Protein AF-A0A9E2Y997-F1 (afdb_monomer)

Sequence (173 aa):
MTDLGTLGGGTSVATAINNAGQVTGYSITSSGAAQAFLYSNGQMTNLGTSSLADSYGEGINDKGQFVGIAVTSPGSAYAFLYTDSQLKNLGTLGGGLSYGYGINNSGQVVGGSLISPGSETEHAFLYSNGQMTDLGTLGMAGTNHSEAAGINSAGQITGFAQNGPRSITRLSL

Structure (mmCIF, N/CA/C/O backbone):
data_AF-A0A9E2Y997-F1
#
_entry.id   AF-A0A9E2Y997-F1
#
loop_
_atom_site.group_PDB
_atom_site.id
_atom_site.type_symbol
_atom_site.label_atom_id
_atom_site.label_alt_id
_atom_site.label_comp_id
_atom_site.label_asym_id
_atom_site.label_entity_id
_atom_site.label_seq_id
_atom_site.pdbx_PDB_ins_code
_atom_site.Cartn_x
_atom_site.Cartn_y
_atom_site.Cartn_z
_atom_site.occupancy
_atom_site.B_iso_or_equiv
_atom_site.auth_seq_id
_atom_site.auth_comp_id
_atom_site.auth_asym_id
_atom_site.auth_atom_id
_atom_site.pdbx_PDB_model_num
ATOM 1 N N . MET A 1 1 ? -23.569 10.395 6.119 1.00 74.06 1 MET A N 1
ATOM 2 C CA . MET A 1 1 ? -22.150 10.560 6.494 1.00 74.06 1 MET A CA 1
ATOM 3 C C . MET A 1 1 ? -21.958 9.810 7.797 1.00 74.06 1 MET A C 1
ATOM 5 O O . MET A 1 1 ? -22.786 9.996 8.681 1.00 74.06 1 MET A O 1
ATOM 9 N N . THR A 1 2 ? -20.960 8.932 7.871 1.00 88.75 2 THR A N 1
ATOM 10 C CA . THR A 1 2 ? -20.667 8.123 9.062 1.00 88.75 2 THR A CA 1
ATOM 11 C C . THR A 1 2 ? -19.347 8.602 9.633 1.00 88.75 2 THR A C 1
ATOM 13 O O . THR A 1 2 ? -18.368 8.687 8.896 1.00 88.75 2 THR A O 1
ATOM 16 N N . ASP A 1 3 ? -19.337 8.934 10.918 1.00 91.81 3 ASP A N 1
ATOM 17 C CA . ASP A 1 3 ? -18.098 9.216 11.632 1.00 91.81 3 ASP A CA 1
ATOM 18 C C . ASP A 1 3 ? -17.355 7.898 11.886 1.00 91.81 3 ASP A C 1
ATOM 20 O O . ASP A 1 3 ? -17.925 6.942 12.419 1.00 91.81 3 ASP A O 1
ATOM 24 N N . LEU A 1 4 ? -16.094 7.841 11.459 1.00 93.94 4 LEU A N 1
ATOM 25 C CA . LEU A 1 4 ? -15.235 6.674 11.646 1.00 93.94 4 LEU A CA 1
ATOM 26 C C . LEU A 1 4 ? -14.514 6.706 13.002 1.00 93.94 4 LEU A C 1
ATOM 28 O O . LEU A 1 4 ? -14.010 5.676 13.450 1.00 93.94 4 LEU A O 1
ATOM 32 N N . GLY A 1 5 ? -14.461 7.872 13.651 1.00 95.00 5 GLY A N 1
ATOM 33 C CA . GLY A 1 5 ? -13.627 8.135 14.814 1.00 95.00 5 GLY A CA 1
ATOM 34 C C . GLY A 1 5 ? -12.147 8.308 14.462 1.00 95.00 5 GLY A C 1
ATOM 35 O O . GLY A 1 5 ? -11.764 8.503 13.303 1.00 95.00 5 GLY A O 1
ATOM 36 N N . THR A 1 6 ? -11.302 8.246 15.490 1.00 95.00 6 THR A N 1
ATOM 37 C CA . THR A 1 6 ? -9.841 8.351 15.384 1.00 95.00 6 THR A CA 1
ATOM 38 C C . THR A 1 6 ? -9.153 7.360 16.323 1.00 95.00 6 THR A C 1
ATOM 40 O O . THR A 1 6 ? -9.753 6.831 17.259 1.00 95.00 6 THR A O 1
ATOM 43 N N . LEU A 1 7 ? -7.850 7.158 16.126 1.00 93.00 7 LEU A N 1
ATOM 44 C CA . LEU A 1 7 ? -6.963 6.403 17.019 1.00 93.00 7 LEU A CA 1
ATOM 45 C C . LEU A 1 7 ? -6.428 7.256 18.187 1.00 93.00 7 LEU A C 1
ATOM 47 O O . LEU A 1 7 ? -5.289 7.093 18.628 1.00 93.00 7 LEU A O 1
ATOM 51 N N . GLY A 1 8 ? -7.242 8.189 18.683 1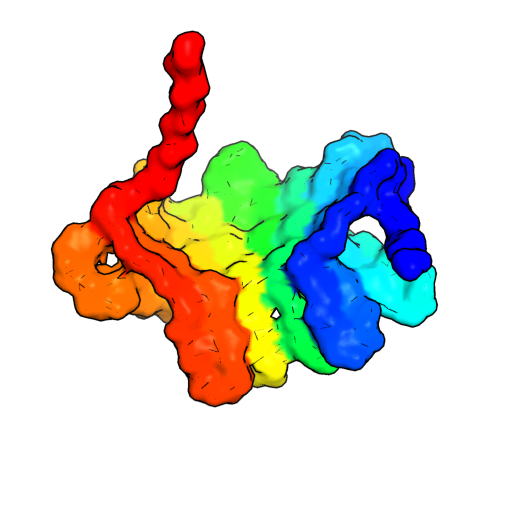.00 92.69 8 GLY A N 1
ATOM 52 C CA . GLY A 1 8 ? -6.925 9.057 19.821 1.00 92.69 8 GLY A CA 1
ATOM 53 C C . GLY A 1 8 ? -6.286 10.401 19.463 1.00 92.69 8 GLY A C 1
ATOM 54 O O . GLY A 1 8 ? -6.139 11.242 20.347 1.00 92.69 8 GLY A O 1
ATOM 55 N N . GLY A 1 9 ? -5.919 10.627 18.198 1.00 93.19 9 GLY A N 1
ATOM 56 C CA . GLY A 1 9 ? -5.570 11.951 17.679 1.00 93.19 9 GLY A CA 1
ATOM 57 C C . GLY A 1 9 ? -6.788 12.707 17.135 1.00 93.19 9 GLY A C 1
ATOM 58 O O . GLY A 1 9 ? -7.931 12.279 17.290 1.00 93.19 9 GLY A O 1
ATOM 59 N N . GLY A 1 10 ? -6.541 13.846 16.484 1.00 94.75 10 GLY A N 1
ATOM 60 C CA . GLY A 1 10 ? -7.602 14.748 16.012 1.00 94.75 10 GLY A CA 1
ATOM 61 C C . GLY A 1 10 ? -8.148 14.473 14.607 1.00 94.75 10 GLY A C 1
ATOM 62 O O . GLY A 1 10 ? -9.147 15.078 14.234 1.00 94.75 10 GLY A O 1
ATOM 63 N N . THR A 1 11 ? -7.513 13.590 13.829 1.00 95.19 11 THR A N 1
ATOM 64 C CA . THR A 1 11 ? -7.821 13.426 12.398 1.00 95.19 11 THR A CA 1
ATOM 65 C C . THR A 1 11 ? -7.750 11.966 11.970 1.00 95.19 11 THR A C 1
ATOM 67 O O . THR A 1 11 ? -6.823 11.248 12.349 1.00 95.19 11 THR A O 1
ATOM 70 N N . SER A 1 12 ? -8.681 11.563 11.108 1.00 96.50 12 SER A N 1
ATOM 71 C CA . SER A 1 12 ? -8.611 10.347 10.301 1.00 96.50 12 SER A CA 1
ATOM 72 C C . SER A 1 12 ? -8.972 10.658 8.847 1.00 96.50 12 SER A C 1
ATOM 74 O O . SER A 1 12 ? -9.709 11.603 8.561 1.00 96.50 12 SER A O 1
ATOM 76 N N . VAL A 1 13 ? -8.403 9.892 7.920 1.00 97.38 13 VAL A N 1
ATOM 77 C CA . VAL A 1 13 ? -8.648 10.002 6.480 1.00 97.38 13 VAL A CA 1
ATOM 78 C C . VAL A 1 13 ? -8.904 8.607 5.937 1.00 97.38 13 VAL A C 1
ATOM 80 O O . VAL A 1 13 ? -8.088 7.707 6.121 1.00 97.38 13 VAL A O 1
ATOM 83 N N . ALA A 1 14 ? -10.046 8.439 5.276 1.00 97.56 14 ALA A N 1
ATOM 84 C CA . ALA A 1 14 ? -10.389 7.234 4.535 1.00 97.56 14 ALA A CA 1
ATOM 85 C C . ALA A 1 14 ? -9.856 7.332 3.102 1.00 97.56 14 ALA A C 1
ATOM 87 O O . ALA A 1 14 ? -10.062 8.349 2.440 1.00 97.56 14 ALA A O 1
ATOM 88 N N . THR A 1 15 ? -9.210 6.274 2.623 1.00 97.38 15 THR A N 1
ATOM 89 C CA . THR A 1 15 ? -8.616 6.203 1.275 1.00 97.38 15 THR A CA 1
ATOM 90 C C . THR A 1 15 ? -9.308 5.163 0.400 1.00 97.38 15 THR A C 1
ATOM 92 O O . THR A 1 15 ? -9.458 5.381 -0.799 1.00 97.38 15 THR A O 1
ATOM 95 N N . ALA A 1 16 ? -9.798 4.067 0.989 1.00 97.81 16 ALA A N 1
ATOM 96 C CA . ALA A 1 16 ? -10.467 3.005 0.247 1.00 97.81 16 ALA A CA 1
ATOM 97 C C . ALA A 1 16 ? -11.577 2.319 1.055 1.00 97.81 16 ALA A C 1
ATOM 99 O O . ALA A 1 16 ? -11.535 2.256 2.285 1.00 97.81 16 ALA A O 1
ATOM 100 N N . ILE A 1 17 ? -12.573 1.791 0.339 1.00 98.25 17 ILE A N 1
ATOM 101 C CA . ILE A 1 17 ? -13.747 1.098 0.884 1.00 98.25 17 ILE A CA 1
ATOM 102 C C . ILE A 1 17 ? -14.083 -0.128 0.025 1.00 98.25 17 ILE A C 1
ATOM 104 O O . ILE A 1 17 ? -13.957 -0.067 -1.197 1.00 98.25 17 ILE A O 1
ATOM 108 N N . ASN A 1 18 ? -14.514 -1.229 0.648 1.00 98.12 18 ASN A N 1
ATOM 109 C CA . ASN A 1 18 ? -14.981 -2.430 -0.059 1.00 98.12 18 ASN A CA 1
ATOM 110 C C . ASN A 1 18 ? -16.513 -2.600 -0.013 1.00 98.12 18 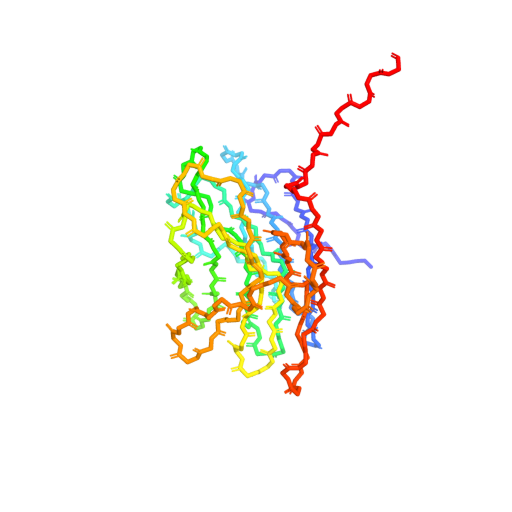ASN A C 1
ATOM 112 O O . ASN A 1 18 ? -17.223 -1.837 0.647 1.00 98.12 18 ASN A O 1
ATOM 116 N N . ASN A 1 19 ? -17.037 -3.634 -0.683 1.00 97.88 19 ASN A N 1
ATOM 117 C CA . ASN A 1 19 ? -18.483 -3.878 -0.772 1.00 97.88 19 ASN A CA 1
ATOM 118 C C . ASN A 1 19 ? -19.148 -4.242 0.569 1.00 97.88 19 ASN A C 1
ATOM 120 O O . ASN A 1 19 ? -20.361 -4.098 0.711 1.00 97.88 19 ASN A O 1
ATOM 124 N N . ALA A 1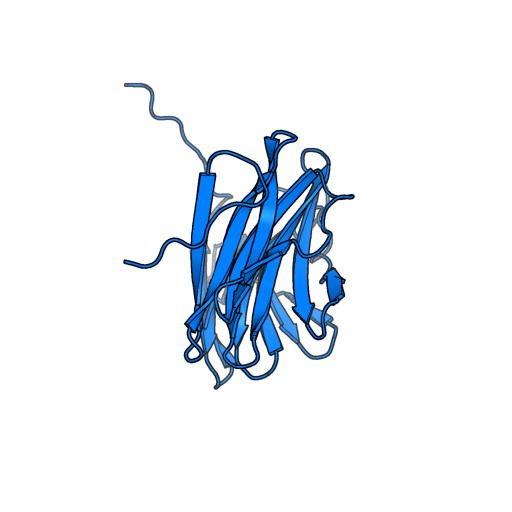 20 ? -18.373 -4.687 1.562 1.00 97.50 20 ALA A N 1
ATOM 125 C CA . ALA A 1 20 ? -18.853 -4.935 2.921 1.00 97.50 20 ALA A CA 1
ATOM 126 C C . ALA A 1 20 ? -18.903 -3.653 3.780 1.00 97.50 20 ALA A C 1
ATOM 128 O O . ALA A 1 20 ? -19.227 -3.716 4.966 1.00 97.50 20 ALA A O 1
ATOM 129 N N . GLY A 1 21 ? -18.566 -2.492 3.206 1.00 97.50 21 GLY A N 1
ATOM 130 C CA . GLY A 1 21 ? -18.497 -1.217 3.919 1.00 97.50 21 GLY A CA 1
ATOM 131 C C . GLY A 1 21 ? -17.289 -1.104 4.850 1.00 97.50 21 GLY A C 1
ATOM 132 O O . GLY A 1 21 ? -17.268 -0.228 5.713 1.00 97.50 21 GLY A O 1
ATOM 133 N N . GLN A 1 22 ? -16.294 -1.982 4.704 1.00 97.94 22 GLN A N 1
ATOM 134 C CA . GLN A 1 22 ? -15.042 -1.870 5.442 1.00 97.94 22 GLN A CA 1
ATOM 135 C C . GLN A 1 22 ? -14.180 -0.789 4.805 1.00 97.94 22 GLN A C 1
ATOM 137 O O . GLN A 1 22 ? -14.079 -0.721 3.581 1.00 97.94 22 GLN A O 1
ATOM 142 N N . VAL A 1 23 ? -13.554 0.034 5.639 1.00 98.06 23 VAL A N 1
ATOM 143 C CA . VAL A 1 23 ? -12.775 1.196 5.200 1.00 98.06 23 VAL A CA 1
ATOM 144 C C . VAL A 1 23 ? -11.342 1.067 5.691 1.00 98.06 23 VAL A C 1
ATOM 146 O O . VAL A 1 23 ? -11.113 0.685 6.839 1.00 98.06 23 VAL A O 1
ATOM 149 N N . THR A 1 24 ? -10.384 1.423 4.842 1.00 97.38 24 THR A N 1
ATOM 150 C CA . THR A 1 24 ? -8.992 1.642 5.239 1.00 97.38 24 THR A CA 1
ATOM 151 C C . THR A 1 24 ? -8.559 3.075 4.934 1.00 97.38 24 THR A C 1
ATOM 153 O O . THR A 1 24 ? -9.286 3.852 4.308 1.00 97.38 24 THR A O 1
ATOM 156 N N . GLY A 1 25 ? -7.394 3.441 5.447 1.00 97.12 25 GLY A N 1
ATOM 157 C CA . GLY A 1 25 ? -6.850 4.786 5.415 1.00 97.12 25 GLY A CA 1
ATOM 158 C C . GLY A 1 25 ? -5.838 4.956 6.529 1.00 97.12 25 GLY A C 1
ATOM 159 O O . GLY A 1 25 ? -5.184 3.984 6.909 1.00 97.12 25 GLY A O 1
ATOM 160 N N . TYR A 1 26 ? -5.724 6.164 7.070 1.00 95.81 26 TYR A N 1
ATOM 161 C CA . TYR A 1 26 ? -4.853 6.452 8.206 1.00 95.81 26 TYR A CA 1
ATOM 162 C C . TYR A 1 26 ? -5.542 7.340 9.242 1.00 95.81 26 TYR A C 1
ATOM 164 O O . TYR A 1 26 ? -6.396 8.167 8.926 1.00 95.81 26 TYR A O 1
ATOM 172 N N . SER A 1 27 ? -5.165 7.177 10.506 1.00 96.50 27 SER A N 1
ATOM 173 C CA . SER A 1 27 ? -5.588 8.044 11.600 1.00 96.50 27 SER A CA 1
ATOM 174 C C . SER A 1 27 ? -4.377 8.520 12.376 1.00 96.50 27 SER A C 1
ATOM 176 O O . SER A 1 27 ? -3.465 7.747 12.659 1.00 96.50 27 SER A O 1
ATOM 178 N N . ILE A 1 28 ? -4.411 9.788 12.771 1.00 94.19 28 ILE A N 1
ATOM 179 C CA . ILE A 1 28 ? -3.434 10.349 13.694 1.00 94.19 28 ILE A CA 1
ATOM 180 C C . ILE A 1 28 ? -3.707 9.775 15.085 1.00 94.19 28 ILE A C 1
ATOM 182 O O . ILE A 1 28 ? -4.856 9.759 15.540 1.00 94.19 28 ILE A O 1
ATOM 186 N N . THR A 1 29 ? -2.666 9.273 15.743 1.00 92.12 29 THR A N 1
ATOM 187 C CA . THR A 1 29 ? -2.729 8.785 17.125 1.00 92.12 29 THR A CA 1
ATOM 188 C C . THR A 1 29 ? -2.552 9.923 18.129 1.00 92.12 29 THR A C 1
ATOM 190 O O . THR A 1 29 ? -2.191 11.045 17.774 1.00 92.12 29 THR A O 1
ATOM 193 N N . SER A 1 30 ? -2.735 9.636 19.419 1.00 91.94 30 SER A N 1
ATOM 194 C CA . SER A 1 30 ? -2.421 10.588 20.495 1.00 91.94 30 SER A CA 1
ATOM 195 C C . SER A 1 30 ? -0.939 10.992 20.554 1.00 91.94 30 SER A C 1
ATOM 197 O O . SER A 1 30 ? -0.624 12.062 21.068 1.00 91.94 30 SER A O 1
ATOM 199 N N . SER A 1 31 ? -0.031 10.172 20.011 1.00 89.31 31 SER A N 1
ATOM 200 C CA . SER A 1 31 ? 1.397 10.495 19.886 1.00 89.31 31 SER A CA 1
ATOM 201 C C . SER A 1 31 ? 1.734 11.307 18.631 1.00 89.31 31 SER A C 1
ATOM 203 O O . SER A 1 31 ? 2.889 11.681 18.452 1.00 89.31 31 SER A O 1
ATOM 205 N N . GLY A 1 32 ? 0.753 11.568 17.759 1.00 89.44 32 GLY A N 1
ATOM 206 C CA . GLY A 1 32 ? 0.924 12.324 16.517 1.00 89.44 32 GLY A CA 1
ATOM 207 C C . GLY A 1 32 ? 1.356 11.500 15.299 1.00 89.44 32 GLY A C 1
ATOM 208 O O . GLY A 1 32 ? 1.472 12.071 14.221 1.00 89.44 32 GLY A O 1
ATOM 209 N N . ALA A 1 33 ? 1.557 10.187 15.439 1.00 89.81 33 ALA A N 1
ATOM 210 C CA . ALA A 1 33 ? 1.916 9.308 14.322 1.00 89.81 33 ALA A CA 1
ATOM 211 C C . ALA A 1 33 ? 0.696 9.019 13.435 1.00 89.81 33 ALA A C 1
ATOM 213 O O . ALA A 1 33 ? -0.409 8.825 13.953 1.00 89.81 33 ALA A O 1
ATOM 214 N N . ALA A 1 34 ? 0.889 8.942 12.118 1.00 93.25 34 ALA A N 1
ATOM 215 C CA . ALA A 1 34 ? -0.137 8.454 11.203 1.00 93.25 34 ALA A CA 1
ATOM 216 C C . ALA A 1 34 ? -0.114 6.925 11.196 1.00 93.25 34 ALA A C 1
ATOM 218 O O . ALA A 1 34 ? 0.932 6.316 10.996 1.00 93.25 34 ALA A O 1
ATOM 219 N N . GLN A 1 35 ? -1.251 6.283 11.453 1.00 94.38 35 GLN A N 1
ATOM 220 C CA . GLN A 1 35 ? -1.329 4.825 11.506 1.00 94.38 35 GLN A CA 1
ATOM 221 C C . GLN A 1 35 ? -2.473 4.315 10.645 1.00 94.38 35 GLN A C 1
ATOM 223 O O . GLN A 1 35 ? -3.609 4.789 10.759 1.00 94.38 35 GLN A O 1
ATOM 228 N N . ALA A 1 36 ? -2.171 3.317 9.821 1.00 95.25 36 ALA A N 1
ATOM 229 C CA . ALA A 1 36 ? -3.144 2.624 9.012 1.00 95.25 36 ALA A CA 1
ATOM 230 C C . ALA A 1 36 ? -4.199 1.969 9.907 1.00 95.25 36 ALA A C 1
ATOM 232 O O . ALA A 1 36 ? -3.882 1.368 10.940 1.00 95.25 36 ALA A O 1
ATOM 233 N N . PHE A 1 37 ? -5.459 2.073 9.498 1.00 95.25 37 PHE A N 1
ATOM 234 C CA . PHE A 1 37 ? -6.571 1.471 10.223 1.00 95.25 37 PHE A CA 1
ATOM 235 C C . PHE A 1 37 ? -7.420 0.579 9.321 1.00 95.25 37 PHE A C 1
ATOM 237 O O . PHE A 1 37 ? -7.436 0.720 8.095 1.00 95.25 37 PHE A O 1
ATOM 244 N N . LEU A 1 38 ? -8.171 -0.311 9.965 1.00 95.69 38 LEU A N 1
ATOM 245 C CA . LEU A 1 38 ? -9.357 -0.941 9.397 1.00 95.69 38 LEU A CA 1
ATOM 246 C C . LEU A 1 38 ? -10.570 -0.481 10.203 1.00 95.69 38 LEU A C 1
ATOM 248 O O . LEU A 1 38 ? -10.583 -0.613 11.424 1.00 95.69 38 LEU A O 1
ATOM 252 N N . TYR A 1 39 ? -11.578 0.064 9.533 1.00 96.94 39 TYR A N 1
ATOM 253 C CA . TYR A 1 39 ? -12.874 0.344 10.129 1.00 96.94 39 TYR A CA 1
ATOM 254 C C . TYR A 1 39 ? -13.872 -0.703 9.656 1.00 96.94 39 TYR A C 1
ATOM 256 O O . TYR A 1 39 ? -14.070 -0.890 8.454 1.00 96.94 39 TYR A O 1
ATOM 264 N N . SER A 1 40 ? -14.499 -1.398 10.598 1.00 95.94 40 SER A N 1
ATOM 265 C CA . SER A 1 40 ? -15.486 -2.434 10.315 1.00 95.94 40 SER A CA 1
ATOM 266 C C . SER A 1 40 ? -16.477 -2.530 11.468 1.00 95.94 40 SER A C 1
ATOM 268 O O . SER A 1 40 ? -16.095 -2.420 12.630 1.00 95.94 40 SER A O 1
ATOM 270 N N . ASN A 1 41 ? -17.762 -2.721 11.155 1.00 94.69 41 ASN A N 1
ATOM 271 C CA . ASN A 1 41 ? -18.826 -2.914 12.148 1.00 94.69 41 ASN A CA 1
ATOM 272 C C . ASN A 1 41 ? -18.888 -1.817 13.229 1.00 94.69 41 ASN A C 1
ATOM 274 O O . ASN A 1 41 ? -19.132 -2.099 14.399 1.00 94.69 41 ASN A O 1
ATOM 278 N N . GLY A 1 42 ? -18.656 -0.559 12.842 1.00 93.88 42 GLY A N 1
ATOM 279 C CA . GLY A 1 42 ? -18.706 0.574 13.769 1.00 93.88 42 GLY A CA 1
ATOM 280 C C . GLY A 1 42 ? -17.422 0.813 14.566 1.00 93.88 42 GLY A C 1
ATOM 281 O O . GLY A 1 42 ? -17.384 1.738 15.372 1.00 93.88 42 GLY A O 1
ATOM 282 N N . GLN A 1 43 ? -16.379 0.006 14.359 1.00 94.38 43 GLN A N 1
ATOM 283 C CA . GLN A 1 43 ? -15.144 0.067 15.132 1.00 94.38 43 GLN A CA 1
ATOM 284 C C . GLN A 1 43 ? -13.935 0.342 14.238 1.00 94.38 43 GLN A C 1
ATOM 286 O O . GLN A 1 43 ? -13.723 -0.344 13.241 1.00 94.38 43 GLN A O 1
ATOM 291 N N . MET A 1 44 ? -13.110 1.311 14.644 1.00 94.88 44 MET A N 1
ATOM 292 C CA . MET A 1 44 ? -11.772 1.528 14.093 1.00 94.88 44 MET A CA 1
ATOM 293 C C . MET A 1 44 ? -10.750 0.670 14.847 1.00 94.88 44 MET A C 1
ATOM 295 O O . MET A 1 44 ? -10.648 0.734 16.073 1.00 94.88 44 MET A O 1
ATOM 299 N N . THR A 1 45 ? -9.963 -0.107 14.112 1.00 91.06 45 THR A N 1
ATOM 300 C CA . THR A 1 45 ? -8.887 -0.945 14.640 1.00 91.06 45 THR A CA 1
ATOM 301 C C . THR A 1 45 ? -7.541 -0.434 14.135 1.00 91.06 45 THR A C 1
ATOM 303 O O . THR A 1 45 ? -7.305 -0.378 12.928 1.00 91.06 45 THR A O 1
ATOM 306 N N . ASN A 1 46 ? -6.648 -0.084 15.067 1.00 88.00 46 ASN A N 1
ATOM 307 C CA . ASN A 1 46 ? -5.227 0.104 14.773 1.00 88.00 46 ASN A CA 1
ATOM 308 C C . ASN A 1 46 ? -4.595 -1.271 14.539 1.00 88.00 46 ASN A C 1
ATOM 310 O O . ASN A 1 46 ? -4.771 -2.177 15.352 1.00 88.00 46 ASN A O 1
ATOM 314 N N . LEU A 1 47 ? -3.842 -1.424 13.457 1.00 77.19 47 LEU A N 1
ATOM 315 C CA . LEU A 1 47 ? -3.260 -2.708 13.074 1.00 77.19 47 LEU A CA 1
ATOM 316 C C . LEU A 1 47 ? -1.956 -3.060 13.791 1.00 77.19 47 LEU A C 1
ATOM 318 O O . LEU A 1 47 ? -1.339 -4.070 13.461 1.00 77.19 47 LEU A O 1
ATOM 322 N N . GLY A 1 48 ? -1.504 -2.238 14.737 1.00 64.19 48 GLY A N 1
ATOM 323 C CA . GLY A 1 48 ? -0.271 -2.520 15.462 1.00 64.19 48 GLY A CA 1
ATOM 324 C C . GLY A 1 48 ? 0.980 -2.238 14.635 1.00 64.19 48 GLY A C 1
ATOM 325 O O . GLY A 1 48 ? 2.031 -2.812 14.898 1.00 64.19 48 GLY A O 1
ATOM 326 N N . THR A 1 49 ? 0.913 -1.286 13.700 1.00 60.28 49 THR A N 1
ATOM 327 C CA . THR A 1 49 ? 2.109 -0.658 13.118 1.00 60.28 49 THR A CA 1
ATOM 328 C C . THR A 1 49 ? 2.818 0.259 14.119 1.00 60.28 49 THR A C 1
ATOM 330 O O . THR A 1 49 ? 3.615 1.088 13.720 1.00 60.28 49 THR A O 1
ATOM 333 N N . SER A 1 50 ? 2.557 0.137 15.422 1.00 57.28 50 SER A N 1
ATOM 334 C CA . SER A 1 50 ? 3.048 1.046 16.462 1.00 57.28 50 SER A CA 1
ATOM 335 C C . SER A 1 50 ? 4.567 1.012 16.658 1.00 57.28 50 SER A C 1
ATOM 337 O O . SER A 1 50 ? 5.112 1.903 17.303 1.00 57.28 50 SER A O 1
ATOM 339 N N . SER A 1 51 ? 5.259 0.007 16.107 1.00 62.50 51 SER A N 1
ATOM 340 C CA . SER A 1 51 ? 6.723 -0.011 15.986 1.00 62.50 51 SER A CA 1
ATOM 341 C C . SER A 1 51 ? 7.249 0.701 14.732 1.00 62.50 51 SER A C 1
ATOM 343 O O . SER A 1 51 ? 8.459 0.811 14.560 1.00 62.50 51 SER A O 1
ATOM 345 N N . LEU A 1 52 ? 6.366 1.113 13.824 1.00 65.56 52 LEU A N 1
ATOM 346 C CA . LEU A 1 52 ? 6.668 1.858 12.604 1.00 65.56 52 LEU A CA 1
ATOM 347 C C . LEU A 1 52 ? 6.394 3.340 12.844 1.00 65.56 52 LEU A C 1
ATOM 349 O O . LEU A 1 52 ? 5.521 3.694 13.638 1.00 65.56 52 LEU A O 1
ATOM 353 N N . ALA A 1 53 ? 7.144 4.197 12.152 1.00 78.25 53 ALA A N 1
ATOM 354 C CA . ALA A 1 53 ? 7.006 5.640 12.298 1.00 78.25 53 ALA A CA 1
ATOM 355 C C . ALA A 1 53 ? 5.618 6.092 11.829 1.00 78.25 53 ALA A C 1
ATOM 357 O O . ALA A 1 53 ? 4.856 6.633 12.622 1.00 78.25 53 ALA A O 1
ATOM 358 N N . ASP A 1 54 ? 5.275 5.770 10.580 1.00 91.25 54 ASP A N 1
ATOM 359 C CA . ASP A 1 54 ? 3.969 6.043 9.989 1.00 91.25 54 ASP A CA 1
ATOM 360 C C . ASP A 1 54 ? 3.502 4.868 9.123 1.00 91.25 54 ASP A C 1
ATOM 362 O O . ASP A 1 54 ? 4.310 4.106 8.583 1.00 91.25 54 ASP A O 1
ATOM 366 N N . SER A 1 55 ? 2.192 4.729 8.946 1.00 94.00 55 SER A N 1
ATOM 367 C CA . SER A 1 55 ? 1.606 3.788 7.995 1.00 94.00 55 SER A CA 1
ATOM 368 C C . SER A 1 55 ? 0.296 4.308 7.406 1.00 94.00 55 SER A C 1
ATOM 370 O O . SER A 1 55 ? -0.463 5.030 8.055 1.00 94.00 55 SER A O 1
ATOM 372 N N . TYR A 1 56 ? 0.035 3.917 6.160 1.00 95.75 56 TYR A N 1
ATOM 373 C CA . TYR A 1 56 ? -1.105 4.374 5.369 1.00 95.75 56 TYR A CA 1
ATOM 374 C C . TYR A 1 56 ? -1.705 3.179 4.633 1.00 95.75 56 TYR A C 1
ATOM 376 O O . TYR A 1 56 ? -0.964 2.435 3.994 1.00 95.75 56 TYR A O 1
ATOM 384 N N . GLY A 1 57 ? -3.018 2.963 4.750 1.00 96.44 57 GLY A N 1
ATOM 385 C CA . GLY A 1 57 ? -3.750 2.032 3.888 1.00 96.44 57 GLY A CA 1
ATOM 386 C C . GLY A 1 57 ? -4.191 2.733 2.605 1.00 96.44 57 GLY A C 1
ATOM 387 O O . GLY A 1 57 ? -4.647 3.869 2.673 1.00 96.44 57 GLY A O 1
ATOM 388 N N . GLU A 1 58 ? -4.070 2.073 1.456 1.00 97.88 58 GLU A N 1
ATOM 389 C CA . GLU A 1 58 ? -4.321 2.658 0.126 1.00 97.88 58 GLU A CA 1
ATOM 390 C C . GLU A 1 58 ? -5.361 1.879 -0.688 1.00 97.88 58 GLU A C 1
ATOM 392 O O . GLU A 1 58 ? -6.140 2.467 -1.432 1.00 97.88 58 GLU A O 1
ATOM 397 N N . GLY A 1 59 ? -5.428 0.554 -0.530 1.00 98.00 59 GLY A N 1
ATOM 398 C CA . GLY A 1 59 ? -6.365 -0.281 -1.284 1.00 98.00 59 GLY A CA 1
ATOM 399 C C . GLY A 1 59 ? -6.884 -1.444 -0.457 1.00 98.00 59 GLY A C 1
ATOM 400 O O . GLY A 1 59 ? -6.117 -2.056 0.274 1.00 98.00 59 GLY A O 1
ATOM 401 N N . ILE A 1 60 ? -8.170 -1.777 -0.587 1.00 98.62 60 ILE A N 1
ATOM 402 C CA . ILE A 1 60 ? -8.838 -2.873 0.133 1.00 98.62 60 ILE A CA 1
ATOM 403 C C . ILE A 1 60 ? -9.655 -3.729 -0.840 1.00 98.62 60 ILE A C 1
ATOM 405 O O . ILE A 1 60 ? -10.276 -3.202 -1.760 1.00 98.62 60 ILE A O 1
ATOM 409 N N . ASN A 1 61 ? -9.659 -5.047 -0.640 1.00 98.56 61 ASN A N 1
ATOM 410 C CA . ASN A 1 61 ? -10.477 -5.987 -1.407 1.00 98.56 61 ASN A CA 1
ATOM 411 C C . ASN A 1 61 ? -11.718 -6.451 -0.614 1.00 98.56 61 ASN A C 1
ATOM 413 O O . ASN A 1 61 ? -11.868 -6.160 0.574 1.00 98.56 61 ASN A O 1
ATOM 417 N N . ASP A 1 62 ? -12.616 -7.210 -1.245 1.00 98.12 62 ASP A N 1
ATOM 418 C CA . ASP A 1 62 ? -13.877 -7.661 -0.626 1.00 98.12 62 ASP A CA 1
ATOM 419 C C . ASP A 1 62 ? -13.690 -8.732 0.456 1.00 98.12 62 ASP A C 1
ATOM 421 O O . ASP A 1 62 ? -14.631 -9.061 1.174 1.00 98.12 62 ASP A O 1
ATOM 425 N N . LYS A 1 63 ? -12.477 -9.273 0.601 1.00 97.31 63 LYS A N 1
ATOM 426 C CA . LYS A 1 63 ? -12.116 -10.165 1.710 1.00 97.31 63 LYS A CA 1
ATOM 427 C C . LYS A 1 63 ? -11.651 -9.392 2.948 1.00 97.31 63 LYS A C 1
ATOM 429 O O . LYS A 1 63 ? -11.273 -10.013 3.936 1.00 97.31 63 LYS A O 1
ATOM 434 N N . GLY A 1 64 ? -11.634 -8.058 2.890 1.00 96.50 64 GLY A N 1
ATOM 435 C CA . GLY A 1 64 ? -11.113 -7.205 3.957 1.00 96.50 64 GLY A CA 1
ATOM 436 C C . GLY A 1 64 ? -9.586 -7.205 4.049 1.00 96.50 64 GLY A C 1
ATOM 437 O O . GLY A 1 64 ? -9.035 -6.703 5.026 1.00 96.50 64 GLY A O 1
ATOM 438 N N . GLN A 1 65 ? -8.896 -7.760 3.048 1.00 97.50 65 GLN A N 1
ATOM 439 C CA . GLN A 1 65 ? -7.447 -7.636 2.932 1.00 97.50 65 GLN A CA 1
ATOM 440 C C . GLN A 1 65 ? -7.129 -6.278 2.329 1.00 97.50 65 GLN A C 1
ATOM 442 O O . GLN A 1 65 ? -7.805 -5.842 1.394 1.00 97.50 65 GLN A O 1
ATOM 447 N N . PHE A 1 66 ? -6.085 -5.626 2.817 1.00 96.88 66 PHE A N 1
ATOM 448 C CA . PHE A 1 66 ? -5.711 -4.317 2.307 1.00 96.88 66 PHE A CA 1
ATOM 449 C C . PHE A 1 66 ? -4.212 -4.109 2.278 1.00 96.88 66 PHE A C 1
ATOM 451 O O . PHE A 1 66 ? -3.442 -4.832 2.905 1.00 96.88 66 PHE A O 1
ATOM 458 N N . VAL A 1 67 ? -3.812 -3.124 1.494 1.00 98.06 67 VAL A N 1
ATOM 459 C CA . VAL A 1 67 ? -2.429 -2.819 1.167 1.00 98.06 67 VAL A CA 1
ATOM 460 C C . VAL A 1 67 ? -2.153 -1.357 1.414 1.00 98.06 67 VAL A C 1
ATOM 462 O O . VAL A 1 67 ? -3.075 -0.550 1.548 1.00 98.06 67 VAL A O 1
ATOM 465 N N . GLY A 1 68 ? -0.876 -1.024 1.463 1.00 97.00 68 GLY A N 1
ATOM 466 C CA . GLY A 1 68 ? -0.443 0.347 1.614 1.00 97.00 68 GLY A CA 1
ATOM 467 C C . GLY A 1 68 ? 1.049 0.424 1.851 1.00 97.00 68 GLY A C 1
ATOM 468 O O . GLY A 1 68 ? 1.799 -0.443 1.396 1.00 97.00 68 GLY A O 1
ATOM 469 N N . ILE A 1 69 ? 1.469 1.451 2.580 1.00 95.50 69 ILE A N 1
ATOM 470 C CA . ILE A 1 69 ? 2.869 1.742 2.883 1.00 95.50 69 ILE A CA 1
ATOM 471 C C . ILE A 1 69 ? 3.107 1.791 4.394 1.00 95.50 69 ILE A C 1
ATOM 473 O O . ILE A 1 69 ? 2.324 2.359 5.156 1.00 95.50 69 ILE A O 1
ATOM 477 N N . ALA A 1 70 ? 4.226 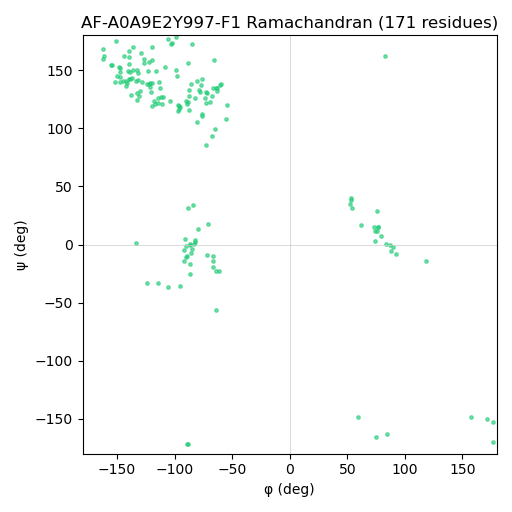1.210 4.817 1.00 94.38 70 ALA A N 1
ATOM 478 C CA . ALA A 1 70 ? 4.744 1.257 6.176 1.00 94.38 70 ALA A CA 1
ATOM 479 C C . ALA A 1 70 ? 6.129 1.916 6.183 1.00 94.38 70 ALA A C 1
ATOM 481 O O . ALA A 1 70 ? 7.058 1.399 5.564 1.00 94.38 70 ALA A O 1
ATOM 482 N N . VAL A 1 71 ? 6.274 3.035 6.894 1.00 92.25 71 VAL A N 1
ATOM 483 C CA . VAL A 1 71 ? 7.524 3.796 7.020 1.00 92.25 71 VAL A CA 1
ATOM 484 C C . VAL A 1 71 ? 8.333 3.269 8.203 1.00 92.25 71 VAL A C 1
ATOM 486 O O . VAL A 1 71 ? 7.880 3.287 9.349 1.00 92.25 71 VAL A O 1
ATOM 489 N N . THR A 1 72 ? 9.553 2.809 7.937 1.00 87.31 72 THR A N 1
ATOM 490 C CA . THR A 1 72 ? 10.466 2.265 8.956 1.00 87.31 72 THR A CA 1
ATOM 491 C C . THR A 1 72 ? 11.444 3.308 9.475 1.00 87.31 72 THR A C 1
ATOM 493 O O . THR A 1 72 ? 11.793 3.296 10.653 1.00 87.31 72 THR A O 1
ATOM 496 N N . SER A 1 73 ? 11.896 4.208 8.605 1.00 85.12 73 SER A N 1
ATOM 497 C CA . SER A 1 73 ? 12.811 5.304 8.921 1.00 85.12 73 SER A CA 1
ATOM 498 C C . SER A 1 73 ? 12.753 6.366 7.814 1.00 85.12 73 SER A C 1
ATOM 500 O O . SER A 1 73 ? 12.169 6.122 6.756 1.00 85.12 73 SER A O 1
ATOM 502 N N . PRO A 1 74 ? 13.335 7.564 8.010 1.00 82.44 74 PRO A N 1
ATOM 503 C CA . PRO A 1 74 ? 13.399 8.564 6.949 1.00 82.44 74 PRO A CA 1
ATOM 504 C C . PRO A 1 74 ? 14.041 7.992 5.676 1.00 82.44 74 PRO A C 1
ATOM 506 O O . PRO A 1 74 ? 15.183 7.538 5.701 1.00 82.44 74 PRO A O 1
ATOM 509 N N . GLY A 1 75 ? 13.297 8.004 4.567 1.00 81.81 75 GLY A N 1
ATOM 510 C CA . GLY A 1 75 ? 13.749 7.458 3.283 1.00 81.81 75 GLY A CA 1
ATOM 511 C C . GLY A 1 75 ? 13.667 5.931 3.151 1.00 81.81 75 GLY A C 1
ATOM 512 O O . GLY A 1 75 ? 14.144 5.401 2.151 1.00 81.81 75 GLY A O 1
ATOM 513 N N . SER A 1 76 ? 13.063 5.219 4.112 1.00 89.12 76 SER A N 1
ATOM 514 C CA . SER A 1 76 ? 12.817 3.776 4.022 1.00 89.12 76 SER A CA 1
ATOM 515 C C . SER A 1 76 ? 11.387 3.415 4.409 1.00 89.12 76 SER A C 1
ATOM 517 O O . SER A 1 76 ? 10.848 3.830 5.438 1.00 89.12 76 SER A O 1
ATOM 519 N N . ALA A 1 77 ? 10.769 2.624 3.547 1.00 93.44 77 ALA A N 1
ATOM 520 C CA . ALA A 1 77 ? 9.398 2.186 3.662 1.00 93.44 77 ALA A CA 1
ATOM 521 C C . ALA A 1 77 ? 9.183 0.953 2.789 1.00 93.44 77 ALA A C 1
ATOM 523 O O . ALA A 1 77 ? 9.965 0.674 1.878 1.00 93.44 77 ALA A O 1
ATOM 524 N N . TYR A 1 78 ? 8.113 0.221 3.056 1.00 95.62 78 TYR A N 1
ATOM 525 C CA . TYR A 1 78 ? 7.749 -0.930 2.249 1.00 95.62 78 TYR A CA 1
ATOM 526 C C . TYR A 1 78 ? 6.244 -1.022 2.038 1.00 95.62 78 TYR A C 1
ATOM 528 O O . TYR A 1 78 ? 5.441 -0.673 2.910 1.00 95.62 78 TYR A O 1
ATOM 536 N N . ALA A 1 79 ? 5.881 -1.569 0.883 1.00 97.81 79 ALA A N 1
ATOM 537 C CA . ALA A 1 79 ? 4.548 -2.035 0.590 1.00 97.81 79 ALA A CA 1
ATOM 538 C C . ALA A 1 79 ? 4.204 -3.177 1.548 1.00 97.81 79 ALA A C 1
ATOM 540 O O . ALA A 1 79 ? 4.989 -4.119 1.716 1.00 97.81 79 ALA A O 1
ATOM 541 N N . PHE A 1 80 ? 3.030 -3.114 2.163 1.00 96.25 80 PHE A N 1
ATOM 542 C CA . PHE A 1 80 ? 2.535 -4.192 3.010 1.00 96.25 80 PHE A CA 1
ATOM 543 C C . PHE A 1 80 ? 1.222 -4.773 2.485 1.00 96.25 80 PHE A C 1
ATOM 545 O O . PHE A 1 80 ? 0.481 -4.119 1.755 1.00 96.25 80 PHE A O 1
ATOM 552 N N . LEU A 1 81 ? 0.934 -6.004 2.903 1.00 97.19 81 LEU A N 1
ATOM 553 C CA . LEU A 1 81 ? -0.381 -6.635 2.838 1.00 97.19 81 LEU A CA 1
ATOM 554 C C . LEU A 1 81 ? -0.836 -6.943 4.262 1.00 97.19 81 LEU A C 1
ATOM 556 O O . LEU A 1 81 ? -0.144 -7.657 4.985 1.00 97.19 81 LEU A O 1
ATOM 560 N N . TYR A 1 82 ? -1.998 -6.434 4.650 1.00 94.88 82 TYR A N 1
ATOM 561 C CA . TYR A 1 82 ? -2.685 -6.843 5.861 1.00 94.88 82 TYR A CA 1
ATOM 562 C C . TYR A 1 82 ? -3.718 -7.918 5.525 1.00 94.88 82 TYR A C 1
ATOM 564 O O . TYR A 1 82 ? -4.650 -7.689 4.752 1.00 94.88 82 TYR A O 1
ATOM 572 N N . THR A 1 83 ? -3.537 -9.105 6.092 1.00 93.12 83 THR A N 1
ATOM 573 C CA . THR A 1 83 ? -4.432 -10.258 5.937 1.00 93.12 83 THR A CA 1
ATOM 574 C C . THR A 1 83 ? -4.417 -11.065 7.222 1.00 93.12 83 THR A C 1
ATOM 576 O O . THR A 1 83 ? -3.381 -11.148 7.876 1.00 93.12 83 THR A O 1
ATOM 579 N N . ASP A 1 84 ? -5.556 -11.642 7.604 1.00 89.88 84 ASP A N 1
ATOM 580 C CA . ASP A 1 84 ? -5.652 -12.546 8.763 1.00 89.88 84 ASP A CA 1
ATOM 581 C C . ASP A 1 84 ? -5.079 -11.942 10.056 1.00 89.88 84 ASP A C 1
ATOM 583 O O . ASP A 1 84 ? -4.379 -12.587 10.835 1.00 89.88 84 ASP A O 1
ATOM 587 N N . SER A 1 85 ? -5.352 -10.651 10.254 1.00 86.56 85 SER A N 1
ATOM 588 C CA . SER A 1 85 ? -4.846 -9.844 11.365 1.00 86.56 85 SER A CA 1
ATOM 589 C C . SER A 1 85 ? -3.322 -9.687 11.443 1.00 86.56 85 SER A C 1
ATOM 591 O O . SER A 1 85 ? -2.798 -9.265 12.474 1.00 86.56 85 SER A O 1
ATOM 593 N N . GLN A 1 86 ? -2.602 -9.980 10.361 1.00 88.31 86 GLN A N 1
ATOM 594 C CA . GLN A 1 86 ? -1.153 -9.849 10.274 1.00 88.31 86 GLN A CA 1
ATOM 595 C C . GLN A 1 86 ? -0.743 -8.878 9.177 1.00 88.31 86 GLN A C 1
ATOM 597 O O . GLN A 1 86 ? -1.275 -8.893 8.067 1.00 88.31 86 GLN A O 1
ATOM 602 N N . LEU A 1 87 ? 0.266 -8.067 9.487 1.00 90.19 87 LEU A N 1
ATOM 603 C CA . LEU A 1 87 ? 0.941 -7.230 8.513 1.00 90.19 87 LEU A CA 1
ATOM 604 C C . LEU A 1 87 ? 2.117 -7.993 7.911 1.00 90.19 87 LEU A C 1
ATOM 606 O O . LEU A 1 87 ? 3.029 -8.428 8.613 1.00 90.19 87 LEU A O 1
ATOM 610 N N . LYS A 1 88 ? 2.110 -8.114 6.589 1.00 93.62 88 LYS A N 1
ATOM 611 C CA . LYS A 1 88 ? 3.167 -8.749 5.815 1.00 93.62 88 LYS A CA 1
ATOM 612 C C . LYS A 1 88 ? 3.910 -7.707 4.993 1.00 93.62 88 LYS A C 1
ATOM 614 O O . LYS A 1 88 ? 3.315 -7.064 4.136 1.00 93.62 88 LYS A O 1
ATOM 619 N N . ASN A 1 89 ? 5.215 -7.588 5.213 1.00 95.31 89 ASN A N 1
ATOM 620 C CA . ASN A 1 89 ? 6.105 -6.836 4.330 1.00 95.31 89 ASN A CA 1
ATOM 621 C C . ASN A 1 89 ? 6.219 -7.560 2.973 1.00 95.31 89 ASN A C 1
ATOM 623 O O . ASN A 1 89 ? 6.492 -8.763 2.938 1.00 95.31 89 ASN A O 1
ATOM 627 N N . LEU A 1 90 ? 5.991 -6.844 1.870 1.00 97.62 90 LEU A N 1
ATOM 628 C CA . LEU A 1 90 ? 6.049 -7.391 0.510 1.00 97.62 90 LEU A CA 1
ATOM 629 C C . LEU A 1 90 ? 7.441 -7.289 -0.132 1.00 97.62 90 LEU A C 1
ATOM 631 O O . LEU A 1 90 ? 7.676 -7.922 -1.160 1.00 97.62 90 LEU A O 1
ATOM 635 N N . GLY A 1 91 ? 8.361 -6.546 0.483 1.00 96.56 91 GLY A N 1
ATOM 636 C CA . GLY A 1 91 ? 9.715 -6.303 -0.006 1.00 96.56 91 GLY A CA 1
ATOM 637 C C . GLY A 1 91 ? 9.799 -5.150 -1.004 1.00 96.56 91 GLY A C 1
ATOM 638 O O . GLY A 1 91 ? 8.899 -4.315 -1.097 1.00 96.56 91 GLY A O 1
ATOM 639 N N . THR A 1 92 ? 10.907 -5.099 -1.737 1.00 96.81 92 THR A N 1
ATOM 640 C CA . THR A 1 92 ? 11.189 -4.124 -2.800 1.00 96.81 92 THR A CA 1
ATOM 641 C C . THR A 1 92 ? 11.802 -4.841 -4.006 1.00 96.81 92 THR A C 1
ATOM 643 O O . THR A 1 92 ? 12.216 -5.998 -3.901 1.00 96.81 92 THR A O 1
ATOM 646 N N . LEU A 1 93 ? 11.924 -4.146 -5.138 1.00 96.88 93 LEU A N 1
ATOM 647 C CA . LEU A 1 93 ? 12.623 -4.628 -6.337 1.00 96.88 93 LEU A CA 1
ATOM 648 C C . LEU A 1 93 ? 14.157 -4.501 -6.252 1.00 96.88 93 LEU A C 1
ATOM 650 O O . LEU A 1 93 ? 14.846 -4.640 -7.257 1.00 96.88 93 LEU A O 1
ATOM 654 N N . GLY A 1 94 ? 14.705 -4.248 -5.061 1.00 95.19 94 GLY A N 1
ATOM 655 C CA . GLY A 1 94 ? 16.143 -4.087 -4.823 1.00 95.19 94 GLY A CA 1
ATOM 656 C C . GLY A 1 94 ? 16.533 -2.707 -4.294 1.00 95.19 94 GLY A C 1
ATOM 657 O O . GLY A 1 94 ? 17.636 -2.544 -3.775 1.00 95.19 94 GLY A O 1
ATOM 658 N N . GLY A 1 95 ? 15.637 -1.720 -4.377 1.00 94.38 95 GLY A N 1
ATOM 659 C CA . GLY A 1 95 ? 15.792 -0.408 -3.751 1.00 94.38 95 GLY A CA 1
ATOM 660 C C . GLY A 1 95 ? 15.269 -0.340 -2.314 1.00 94.38 95 GLY A C 1
ATOM 661 O O . GLY A 1 95 ? 14.920 -1.348 -1.701 1.00 94.38 95 GLY A O 1
ATOM 662 N N . GLY A 1 96 ? 15.226 0.875 -1.761 1.00 92.81 96 GLY A N 1
ATOM 663 C CA . GLY A 1 96 ? 14.853 1.122 -0.360 1.00 92.81 96 GLY A CA 1
ATOM 664 C C . GLY A 1 96 ? 13.369 1.403 -0.101 1.00 92.81 96 GLY A C 1
ATOM 665 O O . GLY A 1 96 ? 12.998 1.568 1.063 1.00 92.81 96 GLY A O 1
ATOM 666 N N . LEU A 1 97 ? 12.549 1.494 -1.158 1.00 95.06 97 LEU A N 1
ATOM 667 C CA . LEU A 1 97 ? 11.140 1.891 -1.086 1.00 95.06 97 LEU A CA 1
ATOM 668 C C . LEU A 1 97 ? 10.243 1.023 -1.973 1.00 95.06 97 LEU A C 1
ATOM 670 O O . LEU A 1 97 ? 10.613 0.633 -3.088 1.00 95.06 97 LEU A O 1
ATOM 674 N N . SER A 1 98 ? 9.039 0.762 -1.475 1.00 97.50 98 SER A N 1
ATOM 675 C CA . SER A 1 98 ? 7.910 0.255 -2.252 1.00 97.50 98 SER A CA 1
ATOM 676 C C . SER A 1 98 ? 6.586 0.767 -1.686 1.00 97.50 98 SER A C 1
ATOM 678 O O . SER A 1 98 ? 6.472 1.052 -0.492 1.00 97.50 98 SER A O 1
ATOM 680 N N . TYR A 1 99 ? 5.585 0.861 -2.557 1.00 97.31 99 TYR A N 1
ATOM 681 C CA . TYR A 1 99 ? 4.243 1.355 -2.265 1.00 97.31 99 TYR A CA 1
ATOM 682 C C . TYR A 1 99 ? 3.217 0.364 -2.806 1.00 97.31 99 TYR A C 1
ATOM 684 O O . TYR A 1 99 ? 3.296 -0.004 -3.971 1.00 97.31 99 TYR A O 1
ATOM 692 N N . GLY A 1 100 ? 2.261 -0.085 -1.991 1.00 98.12 100 GLY A N 1
ATOM 693 C CA . GLY A 1 100 ? 1.137 -0.900 -2.464 1.00 98.12 100 GLY A CA 1
ATOM 694 C C . GLY A 1 100 ? -0.083 -0.024 -2.726 1.00 98.12 100 GLY A C 1
ATOM 695 O O . GLY A 1 100 ? -0.598 0.557 -1.779 1.00 98.12 100 GLY A O 1
ATOM 696 N N . TYR A 1 101 ? -0.554 0.053 -3.972 1.00 98.31 101 TYR A N 1
ATOM 697 C CA . TYR A 1 101 ? -1.672 0.927 -4.361 1.00 98.31 101 TYR A CA 1
ATOM 698 C C . TYR A 1 101 ? -2.974 0.166 -4.619 1.00 98.31 101 TYR A C 1
ATOM 700 O O . TYR A 1 101 ? -4.053 0.646 -4.287 1.00 98.31 101 TYR A O 1
ATOM 708 N N . GLY A 1 102 ? -2.890 -1.034 -5.196 1.00 98.44 102 GLY A N 1
ATOM 709 C CA . GLY A 1 102 ? -4.066 -1.802 -5.600 1.00 98.44 102 GLY A CA 1
ATOM 710 C C . GLY A 1 102 ? -4.006 -3.249 -5.141 1.00 98.44 102 GLY A C 1
ATOM 711 O O . GLY A 1 102 ? -2.936 -3.852 -5.102 1.00 98.44 102 GLY A O 1
ATOM 712 N N . ILE A 1 103 ? -5.168 -3.826 -4.839 1.00 98.88 103 ILE A N 1
ATOM 713 C CA . ILE A 1 103 ? -5.321 -5.243 -4.503 1.00 98.88 103 ILE A CA 1
ATOM 714 C C . ILE A 1 103 ? -6.612 -5.798 -5.107 1.00 98.88 103 ILE A C 1
ATOM 716 O O . ILE A 1 103 ? -7.653 -5.148 -5.056 1.00 98.88 103 ILE A O 1
ATOM 720 N N . ASN A 1 104 ? -6.567 -7.015 -5.654 1.00 98.62 104 ASN A N 1
ATOM 721 C CA . ASN A 1 104 ? -7.769 -7.728 -6.098 1.00 98.62 104 ASN A CA 1
ATOM 722 C C . ASN A 1 104 ? -8.198 -8.838 -5.118 1.00 98.62 104 ASN A C 1
ATOM 724 O O . ASN A 1 104 ? -7.490 -9.188 -4.172 1.00 98.62 104 ASN A O 1
ATOM 728 N N . ASN A 1 105 ? -9.367 -9.442 -5.359 1.00 98.31 105 ASN A N 1
ATOM 729 C CA . ASN A 1 105 ? -9.921 -10.513 -4.514 1.00 98.31 105 ASN A CA 1
ATOM 730 C C . ASN A 1 105 ? -9.114 -11.827 -4.544 1.00 98.31 105 ASN A C 1
ATOM 732 O O . ASN A 1 105 ? -9.351 -12.710 -3.716 1.00 98.31 105 ASN A O 1
ATOM 736 N N . SER A 1 106 ? -8.145 -11.966 -5.450 1.00 98.12 106 SER A N 1
ATOM 737 C CA . SER A 1 106 ? -7.185 -13.078 -5.461 1.00 98.12 106 SER A CA 1
ATOM 738 C C . SER A 1 106 ? -5.959 -12.804 -4.579 1.00 98.12 106 SER A C 1
ATOM 740 O O . SER A 1 106 ? -5.080 -13.656 -4.487 1.00 98.12 106 SER A O 1
ATOM 742 N N . GLY A 1 107 ? -5.889 -11.638 -3.925 1.00 98.25 107 GLY A N 1
ATOM 743 C CA . GLY A 1 107 ? -4.762 -11.235 -3.081 1.00 98.25 107 GLY A CA 1
ATOM 744 C C . GLY A 1 107 ? -3.533 -10.784 -3.873 1.00 98.25 107 GLY A C 1
ATOM 745 O O . GLY A 1 107 ? -2.440 -10.716 -3.316 1.00 98.25 107 GLY A O 1
ATOM 746 N N . GLN A 1 108 ? -3.688 -10.505 -5.171 1.00 98.81 108 GLN A N 1
ATOM 747 C CA . GLN A 1 108 ? -2.623 -9.919 -5.979 1.00 98.81 108 GLN A CA 1
ATOM 748 C C . GLN A 1 108 ? -2.533 -8.430 -5.677 1.00 98.81 108 GLN A C 1
ATOM 750 O O . GLN A 1 108 ? -3.558 -7.748 -5.692 1.00 98.81 108 GLN A O 1
ATOM 755 N N . VAL A 1 109 ? -1.319 -7.947 -5.423 1.00 98.88 109 VAL A N 1
ATOM 756 C CA . VAL A 1 109 ? -1.050 -6.547 -5.074 1.00 98.88 109 VAL A CA 1
ATOM 757 C C . VAL A 1 109 ? -0.246 -5.900 -6.184 1.00 98.88 109 VAL A C 1
ATOM 759 O O . VAL A 1 109 ? 0.666 -6.520 -6.723 1.00 98.88 109 VAL A O 1
ATOM 762 N N . VAL A 1 110 ? -0.562 -4.657 -6.512 1.00 98.81 110 VAL A N 1
ATOM 763 C CA . VAL A 1 110 ? 0.209 -3.855 -7.458 1.00 98.81 110 VAL A CA 1
ATOM 764 C C . VAL A 1 110 ? 0.607 -2.529 -6.843 1.00 98.81 110 VAL A C 1
ATOM 766 O O . VAL A 1 110 ? -0.036 -2.041 -5.908 1.00 98.81 110 VAL A O 1
ATOM 769 N N . GLY A 1 111 ? 1.673 -1.954 -7.377 1.00 98.50 111 GLY A N 1
ATOM 770 C CA . GLY A 1 111 ? 2.189 -0.690 -6.897 1.00 98.50 111 GLY A CA 1
ATOM 771 C C . GLY A 1 111 ? 3.468 -0.280 -7.604 1.00 98.50 111 GLY A C 1
ATOM 772 O O . GLY A 1 111 ? 3.688 -0.686 -8.747 1.00 98.50 111 GLY A O 1
ATOM 773 N N . GLY A 1 112 ? 4.297 0.504 -6.922 1.00 97.38 112 GLY A N 1
ATOM 774 C CA . GLY A 1 112 ? 5.614 0.932 -7.389 1.00 97.38 112 GLY A CA 1
ATOM 775 C C . GLY A 1 112 ? 6.720 0.539 -6.407 1.00 97.38 112 GLY A C 1
ATOM 776 O O . GLY A 1 112 ? 6.485 0.381 -5.204 1.00 97.38 112 GLY A O 1
ATOM 777 N N . SER A 1 113 ? 7.922 0.273 -6.915 1.00 97.44 113 SER A N 1
ATOM 778 C CA . SER A 1 113 ? 9.095 0.008 -6.084 1.00 97.44 113 SER A CA 1
ATOM 779 C C . SER A 1 113 ? 10.380 0.498 -6.729 1.00 97.44 113 SER A C 1
ATOM 781 O O . SER A 1 113 ?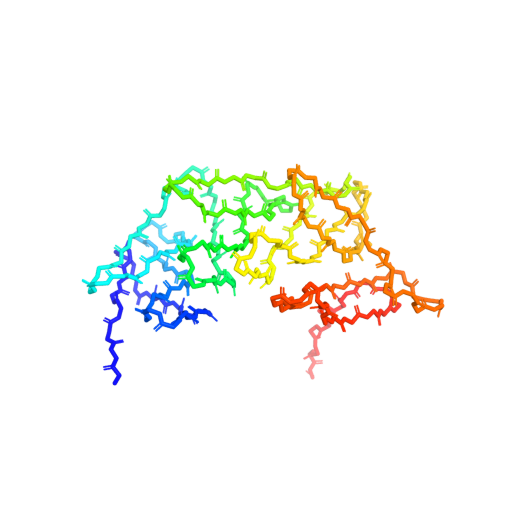 10.608 0.322 -7.927 1.00 97.44 113 SER A O 1
ATOM 783 N N . LEU A 1 114 ? 11.250 1.076 -5.901 1.00 95.44 114 LEU A N 1
ATOM 784 C CA . LEU A 1 114 ? 12.603 1.402 -6.315 1.00 95.44 114 LEU A CA 1
ATOM 785 C C . LEU A 1 114 ? 13.374 0.129 -6.661 1.00 95.44 114 LEU A C 1
ATOM 787 O O . LEU A 1 114 ? 13.370 -0.848 -5.907 1.00 95.44 114 LEU A O 1
ATOM 791 N N . ILE A 1 115 ? 14.082 0.179 -7.783 1.00 95.06 115 ILE A N 1
ATOM 792 C CA . ILE A 1 115 ? 14.771 -0.988 -8.351 1.00 95.06 115 ILE A CA 1
ATOM 793 C C . ILE A 1 115 ? 16.223 -1.129 -7.880 1.00 95.06 115 ILE A C 1
ATOM 795 O O . ILE A 1 115 ? 16.842 -2.172 -8.071 1.00 95.06 115 ILE A O 1
ATOM 799 N N . SER A 1 116 ? 16.803 -0.090 -7.274 1.00 93.62 116 SER A N 1
ATOM 800 C CA . SER A 1 116 ? 18.173 -0.146 -6.759 1.00 93.62 116 SER A CA 1
ATOM 801 C C . SER A 1 116 ? 18.427 0.847 -5.616 1.00 93.62 116 SER A C 1
ATOM 803 O O . SER A 1 116 ? 17.733 1.863 -5.503 1.00 93.62 116 SER A O 1
ATOM 805 N N . PRO A 1 117 ? 19.403 0.574 -4.728 1.00 89.81 117 PRO A N 1
ATOM 806 C CA . PRO A 1 117 ? 19.738 1.479 -3.633 1.00 89.81 117 PRO A CA 1
ATOM 807 C C . PRO A 1 117 ? 20.272 2.822 -4.146 1.00 89.81 117 PRO A C 1
ATOM 809 O O . PRO A 1 117 ? 21.131 2.858 -5.025 1.00 89.81 117 PRO A O 1
ATOM 812 N N . GLY A 1 118 ? 19.792 3.930 -3.574 1.00 84.12 118 GLY A N 1
ATOM 813 C CA . GLY A 1 118 ? 20.235 5.286 -3.928 1.00 84.12 118 GLY A CA 1
ATOM 814 C C . GLY A 1 118 ? 19.714 5.817 -5.269 1.00 84.12 118 GLY A C 1
ATOM 815 O O . GLY A 1 118 ? 20.082 6.922 -5.657 1.00 84.12 118 GLY A O 1
ATOM 816 N N . SER A 1 119 ? 18.867 5.059 -5.972 1.00 85.50 119 SER A N 1
ATOM 817 C CA . SER A 1 119 ? 18.188 5.502 -7.189 1.00 85.50 119 SER A CA 1
ATOM 818 C C . SER A 1 119 ? 16.769 5.975 -6.883 1.00 85.50 119 SER A C 1
ATOM 820 O O . SER A 1 119 ? 16.091 5.389 -6.047 1.00 85.50 119 SER A O 1
ATOM 822 N N . GLU A 1 120 ? 16.305 6.992 -7.607 1.00 86.31 120 GLU A N 1
ATOM 823 C CA . GLU A 1 120 ? 14.893 7.412 -7.628 1.00 86.31 120 GLU A CA 1
ATOM 824 C C . GLU A 1 120 ? 14.096 6.713 -8.747 1.00 86.31 120 GLU A C 1
ATOM 826 O O . GLU A 1 120 ? 12.933 7.025 -8.998 1.00 86.31 120 GLU A O 1
ATOM 831 N N . THR A 1 121 ? 14.725 5.773 -9.459 1.00 91.12 121 THR A N 1
ATOM 832 C CA . THR A 1 121 ? 14.064 4.983 -10.495 1.00 91.12 121 THR A CA 1
ATOM 833 C C . THR A 1 121 ? 13.130 3.967 -9.849 1.00 91.12 121 THR A C 1
ATOM 835 O O . THR A 1 121 ? 13.567 3.112 -9.075 1.00 91.12 121 THR A O 1
ATOM 838 N N . GLU A 1 122 ? 11.855 4.041 -10.209 1.00 93.31 122 GLU A N 1
ATOM 839 C CA . GLU A 1 122 ? 10.780 3.202 -9.691 1.00 93.31 122 GLU A CA 1
ATOM 840 C C . GLU A 1 122 ? 10.134 2.451 -10.841 1.00 93.31 122 GLU A C 1
ATOM 842 O O . GLU A 1 122 ? 9.853 3.043 -11.884 1.00 93.31 122 GLU A O 1
ATOM 847 N N . HIS A 1 123 ? 9.885 1.164 -10.643 1.00 95.88 123 HIS A N 1
ATOM 848 C CA . HIS A 1 123 ? 9.095 0.375 -11.568 1.00 95.88 123 HIS A CA 1
ATOM 849 C C . HIS A 1 123 ? 7.816 -0.124 -10.905 1.00 95.88 123 HIS A C 1
ATOM 851 O O . HIS A 1 123 ? 7.774 -0.433 -9.709 1.00 95.88 123 HIS A O 1
ATOM 857 N N . ALA A 1 124 ? 6.787 -0.273 -11.732 1.00 97.81 124 ALA A N 1
ATOM 858 C CA . ALA A 1 124 ? 5.569 -0.958 -11.375 1.00 97.81 124 ALA A CA 1
ATOM 859 C C . ALA A 1 124 ? 5.876 -2.410 -10.987 1.00 97.81 124 ALA A C 1
ATOM 861 O O . ALA A 1 124 ? 6.640 -3.094 -11.668 1.00 97.81 124 ALA A O 1
ATOM 862 N N . PHE A 1 125 ? 5.234 -2.909 -9.933 1.00 98.44 125 PHE A N 1
ATOM 863 C CA . PHE A 1 125 ? 5.345 -4.314 -9.545 1.00 98.44 125 PHE A CA 1
ATOM 864 C C . PHE A 1 125 ? 3.987 -5.017 -9.509 1.00 98.44 125 PHE A C 1
ATOM 866 O O . PHE A 1 125 ? 2.942 -4.400 -9.295 1.00 98.44 125 PHE A O 1
ATOM 873 N N . LEU A 1 126 ? 4.033 -6.343 -9.647 1.00 98.69 126 LEU A N 1
ATOM 874 C CA . LEU A 1 126 ? 2.968 -7.267 -9.265 1.00 98.69 126 LEU A CA 1
ATOM 875 C C . LEU A 1 126 ? 3.485 -8.194 -8.164 1.00 98.69 126 LEU A C 1
ATOM 877 O O . LEU A 1 126 ? 4.443 -8.934 -8.369 1.00 98.69 126 LEU A O 1
ATOM 881 N N . TYR A 1 127 ? 2.832 -8.194 -7.008 1.00 98.81 127 TYR A N 1
ATOM 882 C CA . TYR A 1 127 ? 3.050 -9.180 -5.963 1.00 98.81 127 TYR A CA 1
ATOM 883 C C . TYR A 1 127 ? 1.994 -10.275 -6.063 1.00 98.81 127 TYR A C 1
ATOM 885 O O . TYR A 1 127 ? 0.792 -10.024 -5.941 1.00 98.81 127 TYR A O 1
ATOM 893 N N . SER A 1 128 ? 2.437 -11.508 -6.269 1.00 98.19 128 SER A N 1
ATOM 894 C CA . SER A 1 128 ? 1.563 -12.673 -6.351 1.00 98.19 128 SER A CA 1
ATOM 895 C C . SER A 1 128 ? 2.301 -13.913 -5.863 1.00 98.19 128 SER A C 1
ATOM 897 O O . SER A 1 128 ? 3.508 -14.038 -6.049 1.00 98.19 128 SER A O 1
ATOM 899 N N . ASN A 1 129 ? 1.587 -14.827 -5.199 1.00 95.81 129 ASN A N 1
ATOM 900 C CA . ASN A 1 129 ? 2.139 -16.099 -4.713 1.00 95.81 129 ASN A CA 1
ATOM 901 C C . ASN A 1 129 ? 3.419 -15.952 -3.869 1.00 95.81 129 ASN A C 1
ATOM 903 O O . ASN A 1 129 ? 4.309 -16.795 -3.909 1.00 95.81 129 ASN A O 1
ATOM 907 N N . GLY A 1 130 ? 3.516 -14.871 -3.092 1.00 95.81 130 GLY A N 1
ATOM 908 C CA . GLY A 1 130 ? 4.659 -14.638 -2.215 1.00 95.81 130 GLY A CA 1
ATOM 909 C C . GLY A 1 130 ? 5.825 -13.872 -2.847 1.00 95.81 130 GLY A C 1
ATOM 910 O O . GLY A 1 130 ? 6.791 -13.608 -2.137 1.00 95.81 130 GLY A O 1
ATOM 911 N N . GLN A 1 131 ? 5.748 -13.511 -4.131 1.00 97.38 131 GLN A N 1
ATOM 912 C CA . GLN A 1 131 ? 6.854 -12.915 -4.881 1.00 97.38 131 GLN A CA 1
ATOM 913 C C . GLN A 1 131 ? 6.473 -11.574 -5.503 1.00 97.38 131 GLN A C 1
ATOM 915 O O . GLN A 1 131 ? 5.391 -11.441 -6.071 1.00 97.38 131 GLN A O 1
ATOM 920 N N . MET A 1 132 ? 7.389 -10.605 -5.427 1.00 98.38 132 MET A N 1
ATOM 921 C CA . MET A 1 132 ? 7.312 -9.332 -6.141 1.00 98.38 132 MET A CA 1
ATOM 922 C C . MET A 1 132 ? 7.960 -9.483 -7.522 1.00 98.38 132 MET A C 1
ATOM 924 O O . MET A 1 132 ? 9.122 -9.863 -7.624 1.00 98.38 132 MET A O 1
ATOM 928 N N . THR A 1 133 ? 7.199 -9.198 -8.575 1.00 97.88 133 THR A N 1
ATOM 929 C CA . THR A 1 133 ? 7.633 -9.250 -9.976 1.00 97.88 133 THR A CA 1
ATOM 930 C C . THR A 1 133 ? 7.725 -7.835 -10.525 1.00 97.88 133 THR A C 1
ATOM 932 O O . THR A 1 133 ? 6.746 -7.094 -10.445 1.00 97.88 133 THR A O 1
ATOM 935 N N . ASP A 1 134 ? 8.875 -7.476 -11.095 1.00 97.25 134 ASP A N 1
ATOM 936 C CA . ASP A 1 134 ? 9.059 -6.223 -11.833 1.00 97.25 134 ASP A CA 1
ATOM 937 C C . ASP A 1 134 ? 8.252 -6.272 -13.143 1.00 97.25 134 ASP A C 1
ATOM 939 O O . ASP A 1 134 ? 8.430 -7.184 -13.954 1.00 97.25 134 ASP A O 1
ATOM 943 N N . LEU A 1 135 ? 7.348 -5.312 -13.346 1.00 95.69 135 LEU A N 1
ATOM 944 C CA . LEU A 1 135 ? 6.578 -5.160 -14.587 1.00 95.69 135 LEU A CA 1
ATOM 945 C C . LEU A 1 135 ? 7.289 -4.251 -15.604 1.00 95.69 135 LEU A C 1
ATOM 947 O O . LEU A 1 135 ? 6.777 -4.019 -16.704 1.00 95.69 135 LEU A O 1
ATOM 951 N N . GLY A 1 136 ? 8.455 -3.722 -15.237 1.00 92.69 136 GLY A N 1
ATOM 952 C CA . GLY A 1 136 ? 9.210 -2.749 -15.999 1.00 92.69 136 GLY A CA 1
ATOM 953 C C . GLY A 1 136 ? 8.394 -1.487 -16.233 1.00 92.69 136 GLY A C 1
ATOM 954 O O . GLY A 1 136 ? 7.497 -1.119 -15.475 1.00 92.69 136 GLY A O 1
ATOM 955 N N . THR A 1 137 ? 8.639 -0.835 -17.360 1.00 88.62 137 THR A N 1
ATOM 956 C CA . THR A 1 137 ? 7.993 0.432 -17.707 1.00 88.62 137 THR A CA 1
ATOM 957 C C . THR A 1 137 ? 6.661 0.267 -18.444 1.00 88.62 137 THR A C 1
ATOM 959 O O . THR A 1 137 ? 6.298 1.077 -19.300 1.00 88.62 137 THR A O 1
ATOM 962 N N . LEU A 1 138 ? 5.931 -0.813 -18.134 1.00 80.62 138 LEU A N 1
ATOM 963 C CA . LEU A 1 138 ? 4.638 -1.162 -18.738 1.00 80.62 138 LEU A CA 1
ATOM 964 C C . LEU A 1 138 ? 4.688 -1.235 -20.281 1.00 80.62 138 LEU A C 1
ATOM 966 O O . LEU A 1 138 ? 3.710 -0.946 -20.967 1.00 80.62 138 LEU A O 1
ATOM 970 N N . GLY A 1 139 ? 5.846 -1.622 -20.831 1.00 71.44 139 GLY A N 1
ATOM 971 C CA . GLY A 1 139 ? 6.061 -1.811 -22.270 1.00 71.44 139 GLY A CA 1
ATOM 972 C C . GLY A 1 139 ? 6.206 -0.520 -23.083 1.00 71.44 139 GLY A C 1
ATOM 973 O O . GLY A 1 139 ? 6.177 -0.574 -24.313 1.00 71.44 139 GLY A O 1
ATOM 974 N N . MET A 1 140 ? 6.365 0.636 -22.434 1.00 73.88 140 MET A N 1
ATOM 975 C CA . MET A 1 140 ? 6.535 1.917 -23.119 1.00 73.88 140 MET A CA 1
ATOM 976 C C . MET A 1 140 ? 8.015 2.166 -23.434 1.00 73.88 140 MET A C 1
ATOM 978 O O . MET A 1 140 ? 8.852 2.287 -22.544 1.00 73.88 140 MET A O 1
ATOM 982 N N . ALA A 1 141 ? 8.360 2.228 -24.721 1.00 74.25 141 ALA A N 1
ATOM 983 C CA . ALA A 1 141 ? 9.733 2.487 -25.142 1.00 74.25 141 ALA A CA 1
ATOM 984 C C . ALA A 1 141 ? 10.173 3.912 -24.760 1.00 74.25 141 ALA A C 1
ATOM 986 O O . ALA A 1 141 ? 9.453 4.878 -25.004 1.00 74.25 141 ALA A O 1
ATOM 987 N N . GLY A 1 142 ? 11.381 4.039 -24.205 1.00 75.31 142 GLY A N 1
ATOM 988 C CA . GLY A 1 142 ? 11.989 5.326 -23.852 1.00 75.31 142 GLY A CA 1
ATOM 989 C C . GLY A 1 142 ? 11.652 5.849 -22.454 1.00 75.31 142 GLY A C 1
ATOM 990 O O . GLY A 1 142 ? 12.253 6.842 -22.055 1.00 75.31 142 GLY A O 1
ATOM 991 N N . THR A 1 143 ? 10.765 5.178 -21.715 1.00 83.19 143 THR A N 1
ATOM 992 C CA . THR A 1 143 ? 10.491 5.461 -20.300 1.00 83.19 143 THR A CA 1
ATOM 993 C C . THR A 1 143 ? 11.427 4.671 -19.394 1.00 83.19 143 THR A C 1
ATOM 995 O O . THR A 1 143 ? 11.984 3.645 -19.787 1.00 83.19 143 THR A O 1
ATOM 998 N N . ASN A 1 144 ? 11.631 5.173 -18.179 1.00 87.56 144 ASN A N 1
ATOM 999 C CA . ASN A 1 144 ? 12.434 4.518 -17.143 1.00 87.56 144 ASN A CA 1
ATOM 1000 C C . ASN A 1 144 ? 11.741 4.511 -15.776 1.00 87.56 144 ASN A C 1
ATOM 1002 O O . ASN A 1 144 ? 12.328 4.040 -14.815 1.00 87.56 144 ASN A O 1
ATOM 1006 N N . HIS A 1 145 ? 10.524 5.042 -15.675 1.00 92.56 145 HIS A N 1
ATOM 1007 C CA . HIS A 1 145 ? 9.759 5.083 -14.437 1.00 92.56 145 HIS A CA 1
ATOM 1008 C C . HIS A 1 145 ? 8.326 4.626 -14.704 1.00 92.56 145 HIS A C 1
ATOM 1010 O O . HIS A 1 145 ? 7.757 4.974 -15.745 1.00 92.56 145 HIS A O 1
ATOM 1016 N N . SER A 1 146 ? 7.742 3.859 -13.789 1.00 95.19 146 SER A N 1
ATOM 1017 C CA . SER A 1 146 ? 6.356 3.397 -13.879 1.00 95.19 146 SER A CA 1
ATOM 1018 C C . SER A 1 146 ? 5.756 3.082 -12.513 1.00 95.19 146 SER A C 1
ATOM 1020 O O . SER A 1 146 ? 6.453 2.699 -11.580 1.00 95.19 146 SER A O 1
ATOM 1022 N N . GLU A 1 147 ? 4.430 3.171 -12.438 1.00 95.12 147 GLU A N 1
ATOM 1023 C CA . GLU A 1 147 ? 3.642 2.735 -11.286 1.00 95.12 147 GLU A CA 1
ATOM 1024 C C . GLU A 1 147 ? 2.380 2.017 -11.771 1.00 95.12 147 GLU A C 1
ATOM 1026 O O . GLU A 1 147 ? 1.746 2.422 -12.753 1.00 95.12 147 GLU A O 1
ATOM 1031 N N . ALA A 1 148 ? 1.985 0.966 -11.054 1.00 97.06 148 ALA A N 1
ATOM 1032 C CA . ALA A 1 148 ? 0.693 0.322 -11.233 1.00 97.06 148 ALA A CA 1
ATOM 1033 C C . ALA A 1 148 ? -0.304 0.855 -10.196 1.00 97.06 148 ALA A C 1
ATOM 1035 O O . ALA A 1 148 ? -0.144 0.641 -8.998 1.00 97.06 148 ALA A O 1
ATOM 1036 N N . ALA A 1 149 ? -1.343 1.543 -10.664 1.00 96.25 149 ALA A N 1
ATOM 1037 C CA . ALA A 1 149 ? -2.323 2.225 -9.823 1.00 96.25 149 ALA A CA 1
ATOM 1038 C C . ALA A 1 149 ? -3.480 1.314 -9.385 1.00 96.25 149 ALA A C 1
ATOM 1040 O O . ALA A 1 149 ? -4.122 1.569 -8.371 1.00 96.25 149 ALA A O 1
ATOM 1041 N N . GLY A 1 150 ? -3.780 0.263 -10.148 1.00 96.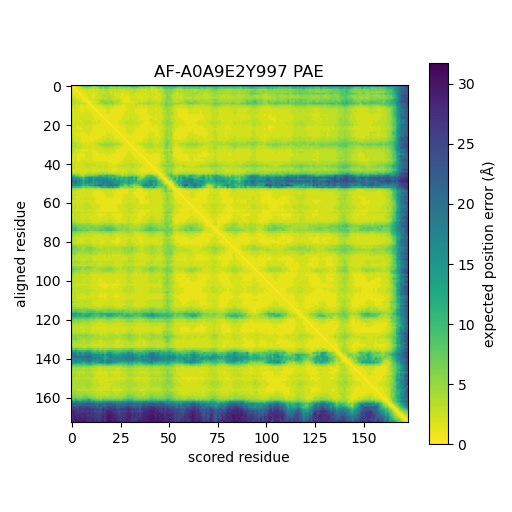50 150 GLY A N 1
ATOM 1042 C CA . GLY A 1 150 ? -4.914 -0.603 -9.855 1.00 96.50 150 GLY A CA 1
ATOM 1043 C C . GLY A 1 150 ? -4.839 -1.945 -10.558 1.00 96.50 150 GLY A C 1
ATOM 1044 O O . GLY A 1 150 ? -4.142 -2.111 -11.557 1.00 96.50 150 GLY A O 1
ATOM 1045 N N . ILE A 1 151 ? -5.577 -2.911 -10.018 1.00 98.44 151 ILE A N 1
ATOM 1046 C CA . ILE A 1 151 ? -5.695 -4.265 -10.554 1.00 98.44 151 ILE A CA 1
ATOM 1047 C C . ILE A 1 151 ? -7.130 -4.762 -10.376 1.00 98.44 151 ILE A C 1
ATOM 1049 O O . ILE A 1 151 ? -7.728 -4.572 -9.318 1.00 98.44 151 ILE A O 1
ATOM 1053 N N . ASN A 1 152 ? -7.698 -5.407 -11.395 1.00 97.31 152 ASN A N 1
ATOM 1054 C CA . ASN A 1 152 ? -9.031 -6.007 -11.299 1.00 97.31 152 ASN A CA 1
ATOM 1055 C C . ASN A 1 152 ? -8.981 -7.523 -11.025 1.00 97.31 152 ASN A C 1
ATOM 1057 O O . ASN A 1 152 ? -7.915 -8.135 -10.929 1.00 97.31 152 ASN A O 1
ATOM 1061 N N . SER A 1 153 ? -10.151 -8.155 -10.895 1.00 96.94 153 SER A N 1
ATOM 1062 C CA . SER A 1 153 ? -10.278 -9.595 -10.613 1.00 96.94 153 SER A CA 1
ATOM 1063 C C . SER A 1 153 ? -9.740 -10.506 -11.721 1.00 96.94 153 SER A C 1
ATOM 1065 O O . SER A 1 153 ? -9.375 -11.643 -11.436 1.00 96.94 153 SER A O 1
ATOM 1067 N N . ALA A 1 154 ? -9.655 -10.013 -12.960 1.00 97.25 154 ALA A N 1
ATOM 1068 C CA . ALA A 1 154 ? -9.049 -10.724 -14.082 1.00 97.25 154 ALA A CA 1
ATOM 1069 C C . ALA A 1 154 ? -7.515 -10.569 -14.127 1.00 97.25 154 ALA A C 1
ATOM 1071 O O . ALA A 1 154 ? -6.877 -11.088 -15.039 1.00 97.25 154 ALA A O 1
ATOM 1072 N N . GLY A 1 155 ? -6.919 -9.847 -13.170 1.00 96.69 155 GLY A N 1
ATOM 1073 C CA . GLY A 1 155 ? -5.484 -9.571 -13.135 1.00 96.69 155 GLY A CA 1
ATOM 1074 C C . GLY A 1 155 ? -5.042 -8.490 -14.123 1.00 96.69 155 GLY A C 1
ATOM 1075 O O . GLY A 1 155 ? -3.852 -8.364 -14.394 1.00 96.69 155 GLY A O 1
ATOM 1076 N N . GLN A 1 156 ? -5.976 -7.714 -14.677 1.00 97.50 156 GLN A N 1
ATOM 1077 C CA . GLN A 1 156 ? -5.645 -6.595 -15.556 1.00 97.50 156 GLN A CA 1
ATOM 1078 C C . GLN A 1 156 ? -5.206 -5.403 -14.712 1.00 97.50 156 GLN A C 1
ATOM 1080 O O . GLN A 1 156 ? -5.876 -5.063 -13.734 1.00 97.50 156 GLN A O 1
ATOM 1085 N N . ILE A 1 157 ? -4.097 -4.782 -15.109 1.00 96.81 157 ILE A N 1
ATOM 1086 C CA . ILE A 1 157 ? -3.416 -3.730 -14.354 1.00 96.81 157 ILE A CA 1
ATOM 1087 C C . ILE A 1 157 ? -3.528 -2.405 -15.109 1.00 96.81 157 ILE A C 1
ATOM 1089 O O . ILE A 1 157 ? -3.315 -2.355 -16.320 1.00 96.81 157 ILE A O 1
ATOM 1093 N N . THR A 1 158 ? -3.849 -1.335 -14.3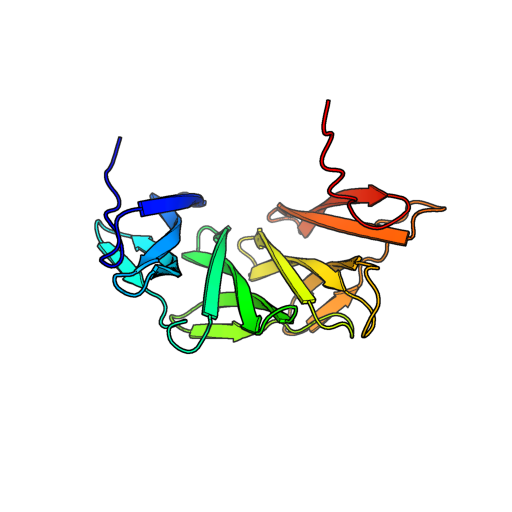87 1.00 95.50 158 THR A N 1
ATOM 1094 C CA . THR A 1 158 ? -3.778 0.048 -14.874 1.00 95.50 158 THR A CA 1
ATOM 1095 C C . THR A 1 158 ? -2.618 0.776 -14.206 1.00 95.50 158 THR A C 1
ATOM 1097 O O . THR A 1 158 ? -2.216 0.445 -13.092 1.00 95.50 158 THR A O 1
ATOM 1100 N N . GLY A 1 159 ? -2.062 1.777 -14.882 1.00 94.38 159 GLY A N 1
ATOM 1101 C CA . GLY A 1 159 ? -0.888 2.494 -14.404 1.00 94.38 159 GLY A CA 1
ATOM 1102 C C . GLY A 1 159 ? -0.411 3.537 -15.401 1.00 94.38 159 GLY A C 1
ATOM 1103 O O . GLY A 1 159 ? -1.092 3.824 -16.388 1.00 94.38 159 GLY A O 1
ATOM 1104 N N . PHE A 1 160 ? 0.765 4.091 -15.145 1.00 91.56 160 PHE A N 1
ATOM 1105 C CA . PHE A 1 160 ? 1.423 5.037 -16.040 1.00 91.56 160 PHE A CA 1
ATOM 1106 C C . PHE A 1 160 ? 2.925 4.752 -16.103 1.00 91.56 160 PHE A C 1
ATOM 1108 O O . PHE A 1 160 ? 3.483 4.092 -15.226 1.00 91.56 160 PHE A O 1
ATOM 1115 N N . ALA A 1 161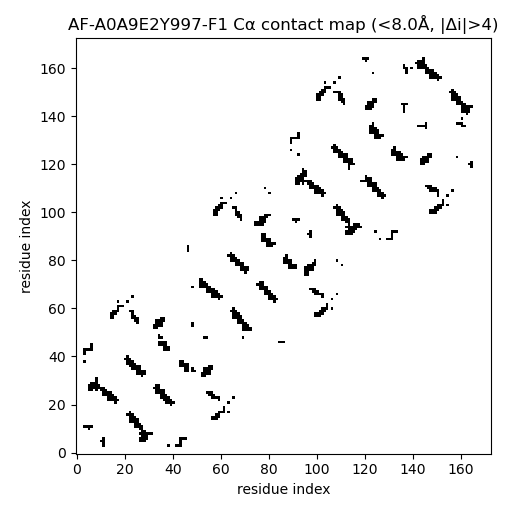 ? 3.576 5.260 -17.146 1.00 91.75 161 ALA A N 1
ATOM 1116 C CA . ALA A 1 161 ? 5.025 5.272 -17.264 1.00 91.75 161 ALA A CA 1
ATOM 1117 C C . ALA A 1 161 ? 5.496 6.607 -17.848 1.00 91.75 161 ALA A C 1
ATOM 1119 O O . ALA A 1 161 ? 4.786 7.238 -18.633 1.00 91.75 161 ALA A O 1
ATOM 1120 N N . GLN A 1 162 ? 6.685 7.046 -17.446 1.00 88.19 162 GLN A N 1
ATOM 1121 C CA . GLN A 1 162 ? 7.240 8.349 -17.806 1.00 88.19 162 GLN A CA 1
ATOM 1122 C C . GLN A 1 162 ? 8.774 8.333 -17.840 1.00 88.19 162 GLN A C 1
ATOM 1124 O O . GLN A 1 162 ? 9.423 7.344 -17.486 1.00 88.19 162 GLN A O 1
ATOM 1129 N N . ASN A 1 163 ? 9.347 9.463 -18.254 1.00 84.50 163 ASN A N 1
ATOM 1130 C CA . ASN A 1 163 ? 10.784 9.701 -18.222 1.00 84.50 163 ASN A CA 1
ATOM 1131 C C . ASN A 1 163 ? 11.124 10.483 -16.945 1.00 84.50 163 ASN A C 1
ATOM 1133 O O . ASN A 1 163 ? 10.661 11.610 -16.778 1.00 84.50 163 ASN A O 1
ATOM 1137 N N . GLY A 1 164 ? 11.955 9.908 -16.080 1.00 70.00 164 GLY A N 1
ATOM 1138 C CA . GLY A 1 164 ? 12.392 10.500 -14.815 1.00 70.00 164 GLY A CA 1
ATOM 1139 C C . GLY A 1 164 ? 11.404 10.312 -13.650 1.00 70.00 164 GLY A C 1
ATOM 1140 O O . GLY A 1 164 ? 10.231 10.001 -13.871 1.00 70.00 164 GLY A O 1
ATOM 1141 N N . PRO A 1 165 ? 11.865 10.485 -12.398 1.00 64.88 165 PRO A N 1
ATOM 1142 C CA . PRO A 1 165 ? 11.008 10.412 -11.215 1.00 64.88 165 PRO A CA 1
ATOM 1143 C C . PRO A 1 165 ? 9.987 11.559 -11.189 1.00 64.88 165 PRO A C 1
ATOM 1145 O O . PRO A 1 165 ? 10.188 12.607 -11.816 1.00 64.88 165 PRO A O 1
ATOM 1148 N N . ARG A 1 166 ? 8.884 11.393 -10.444 1.00 58.75 166 ARG A N 1
ATOM 1149 C CA . ARG A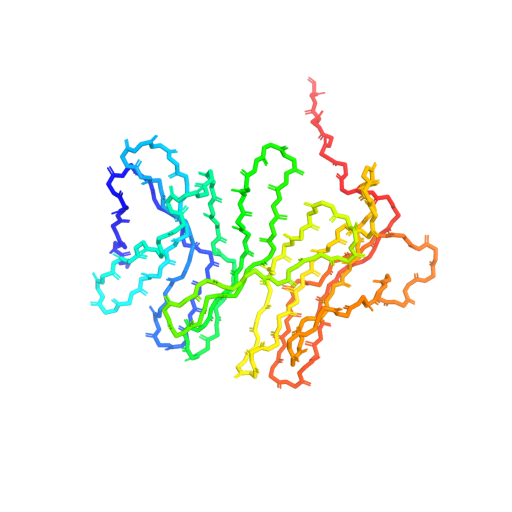 1 166 ? 7.955 12.498 -10.151 1.00 58.75 166 ARG A CA 1
ATOM 1150 C C . ARG A 1 166 ? 8.723 13.656 -9.511 1.00 58.75 166 ARG A C 1
ATOM 1152 O O . ARG A 1 166 ? 9.116 13.600 -8.352 1.00 58.75 166 ARG A O 1
ATOM 1159 N N . SER A 1 167 ? 8.906 14.738 -10.261 1.00 48.75 167 SER A N 1
ATOM 1160 C CA . SER A 1 167 ? 9.446 15.977 -9.711 1.00 48.75 167 SER A CA 1
ATOM 1161 C C . SER A 1 167 ? 8.338 16.677 -8.920 1.00 48.75 167 SER A C 1
ATOM 1163 O O . SER A 1 167 ? 7.391 17.188 -9.516 1.00 48.75 167 SER A O 1
ATOM 1165 N N . ILE A 1 168 ? 8.437 16.742 -7.586 1.00 40.75 168 ILE A N 1
ATOM 1166 C CA . ILE A 1 168 ? 7.685 17.744 -6.814 1.00 40.75 168 ILE A CA 1
ATOM 1167 C C . ILE A 1 168 ? 8.363 19.087 -7.083 1.00 40.75 168 ILE A C 1
ATOM 1169 O O . ILE A 1 168 ? 9.253 19.525 -6.357 1.00 40.75 168 ILE A O 1
ATOM 1173 N N . THR A 1 169 ? 7.978 19.751 -8.168 1.00 31.83 169 THR A N 1
ATOM 1174 C CA . THR A 1 169 ? 8.373 21.140 -8.380 1.00 31.83 169 THR A CA 1
ATOM 1175 C C . THR A 1 169 ? 7.442 22.012 -7.548 1.00 31.83 169 THR A C 1
ATOM 1177 O O . THR A 1 169 ? 6.278 22.208 -7.896 1.00 31.83 169 THR A O 1
ATOM 1180 N N . ARG A 1 170 ? 7.939 22.558 -6.432 1.00 32.47 170 ARG A N 1
ATOM 1181 C CA . ARG A 1 170 ? 7.274 23.687 -5.776 1.00 32.47 170 ARG A CA 1
ATOM 1182 C C . ARG A 1 170 ? 7.355 24.871 -6.742 1.00 32.47 170 ARG A C 1
ATOM 1184 O O . ARG A 1 170 ? 8.393 25.514 -6.842 1.00 32.47 170 ARG A O 1
ATOM 1191 N N . LEU A 1 171 ? 6.275 25.136 -7.470 1.00 30.58 171 LEU A N 1
ATOM 1192 C CA . LEU A 1 171 ? 6.090 26.401 -8.175 1.00 30.58 171 LEU A CA 1
ATOM 1193 C C . LEU A 1 171 ? 5.920 27.493 -7.111 1.00 30.58 171 LEU A C 1
ATOM 1195 O O . LEU A 1 171 ? 4.827 27.704 -6.590 1.00 30.58 171 LEU A O 1
ATOM 1199 N N . SER A 1 172 ? 7.015 28.146 -6.727 1.00 39.78 172 SER A N 1
ATOM 1200 C CA . SER A 1 172 ? 6.931 29.490 -6.160 1.00 39.78 172 SER A CA 1
ATOM 1201 C C . SER A 1 172 ? 6.688 30.452 -7.320 1.00 39.78 172 SER A C 1
ATOM 1203 O O . SER A 1 172 ? 7.556 30.578 -8.187 1.00 39.78 172 SER A O 1
ATOM 1205 N N . LEU A 1 173 ? 5.495 31.050 -7.349 1.00 53.59 173 LEU A N 1
ATOM 1206 C CA . LEU A 1 173 ? 5.219 32.267 -8.117 1.00 53.59 173 LEU A CA 1
ATOM 1207 C C . LEU A 1 173 ? 6.034 33.438 -7.560 1.00 53.59 173 LEU A C 1
ATOM 1209 O O . LEU A 1 173 ? 6.231 33.465 -6.321 1.00 53.59 173 LEU A O 1
#

pLDDT: mean 90.11, std 13.48, range [30.58, 98.88]

Nearest PDB structures (foldseek):
  2onc-assembly3_C-3  TM=6.609E-01  e=6.588E-02  Homo sapiens
  2aj8-assembly1_A  TM=6.955E-01  e=1.282E-01  Sus scrofa
  2ojh-assembly1_A  TM=6.988E-01  e=1.998E-01  Agrobacterium fabrum str. C58
  8wt1-assembly2_F  TM=5.781E-01  e=4.856E-01  Geobacillus stearothermophilus ATCC 12980
  7ep9-assembly1_C  TM=4.501E-01  e=2.055E+00  Fusobacterium nucleatum

Secondary structure (DSSP, 8-state):
------SEEEEEEEEEE-TT--EEEEEEETTS-EEEEEEETTEEEE-SGGGSSEEEEEEE-TTS-EEEEEEEETTEEEEEEEETTEEEE---SSSS-EEEEEE-TT--EEEEEESSTT---EEEEEEETTEEEE-TTTT-TT--EEEEEEE-TT--EEEEEESSS--------

Mean predicted aligned error: 5.48 Å

Foldseek 3Di:
DDDQDAQCDDDWDWAEAEPQRKTWWWHQHPVRETFIWIGDPSHIDGLPLVQFRHWTWAEAENQRKTWWWTHRDVVAIFIWIQDPSDIHGLDALAERDWTWHEAYPQGKTKWWHDNHYPDLFIFIWIDDPSHIDGCAQVPDPPFRHWIFNYAYPVRDTDIHTHHDHPDPDPPDD

Solvent-accessible surface area (backbone atoms only — not comparable to full-atom values): 9127 Å² total; per-residue (Å²): 139,81,87,69,68,53,61,66,29,96,44,56,49,80,59,27,64,28,89,84,67,34,34,28,7,30,20,24,22,70,88,67,37,40,36,30,34,45,34,48,98,94,40,66,39,75,74,72,61,79,89,34,63,32,28,39,29,42,19,42,18,75,82,72,33,32,22,10,36,39,30,71,50,94,87,31,32,28,13,31,40,37,49,97,94,39,82,39,79,60,55,53,63,59,19,53,32,20,40,23,36,16,36,20,76,85,69,37,35,25,10,30,18,17,50,35,71,97,49,74,45,24,28,11,33,43,32,47,99,94,41,71,39,81,54,46,32,77,84,46,87,87,39,64,14,19,36,23,59,33,41,44,84,87,69,52,72,44,63,55,60,38,73,61,62,92,74,85,73,82,80,78,129

Radius of gyration: 16.27 Å; Cα contacts (8 Å, |Δi|>4): 494; chains: 1; bounding box: 42×48×46 Å